Protein AF-A0A9P7JC46-F1 (afdb_monomer_lite)

Sequence (97 aa):
NPSDLQAFFQEAQKFHLNGIFELFWQDWVIIDPSCFFTPKTLHVLHKEFWDYDTKWLIFGVGESEMDFCFSVLQPVTGFWCFAEGIMKLKQVMGCCQ

Organism: NCBI:txid48587

Structure (mmCIF, N/CA/C/O backbone):
data_AF-A0A9P7JC46-F1
#
_entry.id   AF-A0A9P7JC46-F1
#
loop_
_atom_site.group_PDB
_atom_site.id
_atom_site.type_symbol
_atom_site.label_atom_id
_atom_site.label_alt_id
_atom_site.label_comp_id
_atom_site.label_asym_id
_atom_site.label_entity_id
_atom_site.label_seq_id
_atom_site.pdbx_PDB_ins_code
_atom_site.Cartn_x
_atom_site.Cartn_y
_atom_site.Cartn_z
_atom_site.occupancy
_atom_site.B_iso_or_equiv
_atom_site.auth_seq_id
_atom_site.auth_comp_id
_atom_site.auth_asym_id
_atom_site.auth_atom_id
_atom_site.pdbx_PDB_model_num
ATOM 1 N N . ASN A 1 1 ? -28.111 -9.541 -10.222 1.00 52.22 1 ASN A N 1
ATOM 2 C CA . ASN A 1 1 ? -27.707 -9.715 -11.632 1.00 52.22 1 ASN A CA 1
ATOM 3 C C . ASN A 1 1 ? -26.277 -9.196 -11.727 1.00 52.22 1 ASN A C 1
ATOM 5 O O . ASN A 1 1 ? -26.102 -8.035 -11.392 1.00 52.22 1 ASN A O 1
ATOM 9 N N . PRO A 1 2 ? -25.258 -10.012 -12.050 1.00 57.62 2 PRO A N 1
ATOM 10 C CA . PRO A 1 2 ? -23.854 -9.572 -12.036 1.00 57.62 2 PRO A CA 1
ATOM 11 C C . PRO A 1 2 ? -23.540 -8.408 -12.997 1.00 57.62 2 PRO A C 1
ATOM 13 O O . PRO A 1 2 ? -22.487 -7.798 -12.888 1.00 57.62 2 PRO A O 1
ATOM 16 N N . SER A 1 3 ? -24.464 -8.068 -13.900 1.00 69.00 3 SER A N 1
ATOM 17 C CA . SER A 1 3 ? -24.379 -6.908 -14.800 1.00 69.00 3 SER A CA 1
ATOM 18 C C . SER A 1 3 ? -25.004 -5.622 -14.242 1.00 69.00 3 SER A C 1
ATOM 20 O O . SER A 1 3 ? -24.982 -4.593 -14.913 1.00 69.00 3 SER A O 1
ATOM 22 N N . ASP A 1 4 ? -25.603 -5.665 -13.050 1.00 86.81 4 ASP A N 1
ATOM 23 C CA . ASP A 1 4 ? -26.199 -4.487 -12.419 1.00 86.81 4 ASP A CA 1
ATOM 24 C C . ASP A 1 4 ? -25.114 -3.669 -11.706 1.00 86.81 4 ASP A C 1
ATOM 26 O O . ASP A 1 4 ? -24.869 -3.809 -10.505 1.00 86.81 4 ASP A O 1
ATOM 30 N N . LEU A 1 5 ? -24.430 -2.831 -12.490 1.00 84.38 5 LEU A N 1
ATOM 31 C CA . LEU A 1 5 ? -23.368 -1.942 -12.014 1.00 84.38 5 LEU A CA 1
ATOM 32 C C . LEU A 1 5 ? -23.851 -0.999 -10.908 1.00 84.38 5 LEU A C 1
ATOM 34 O O . LEU A 1 5 ? -23.081 -0.664 -10.011 1.00 84.38 5 LEU A O 1
ATOM 38 N N . GLN A 1 6 ? -25.120 -0.587 -10.947 1.00 87.75 6 GLN A N 1
ATOM 39 C CA . GLN A 1 6 ? -25.679 0.313 -9.947 1.00 87.75 6 GLN A CA 1
ATOM 40 C C . GLN A 1 6 ? -25.831 -0.398 -8.602 1.00 87.75 6 GLN A C 1
ATOM 42 O O . GLN A 1 6 ? -25.404 0.142 -7.582 1.00 87.75 6 GLN A O 1
ATOM 47 N N . ALA A 1 7 ? -26.376 -1.617 -8.598 1.00 90.19 7 ALA A N 1
ATOM 48 C CA . ALA A 1 7 ? -26.463 -2.425 -7.386 1.00 90.19 7 ALA A CA 1
ATOM 49 C C . ALA A 1 7 ? -25.071 -2.759 -6.821 1.00 90.19 7 ALA A C 1
ATOM 51 O O . ALA A 1 7 ? -24.864 -2.668 -5.612 1.00 90.19 7 ALA A O 1
ATOM 52 N N . PHE A 1 8 ? -24.098 -3.080 -7.683 1.00 86.69 8 PHE A N 1
ATOM 53 C CA . PHE A 1 8 ? -22.715 -3.327 -7.262 1.00 86.69 8 PHE A CA 1
ATOM 54 C C . PHE A 1 8 ? -22.079 -2.095 -6.609 1.00 86.69 8 PHE A C 1
ATOM 56 O O . PHE A 1 8 ? -21.522 -2.195 -5.518 1.00 86.69 8 PHE A O 1
ATOM 63 N N . PHE A 1 9 ? -22.199 -0.925 -7.240 1.00 87.06 9 PHE A N 1
ATOM 64 C CA . PHE A 1 9 ? -21.637 0.318 -6.715 1.00 87.06 9 PHE A CA 1
ATOM 65 C C . PHE A 1 9 ? -22.284 0.721 -5.383 1.00 87.06 9 PHE A C 1
ATOM 67 O O . PHE A 1 9 ? -21.582 1.093 -4.446 1.00 87.06 9 PHE A O 1
ATOM 74 N N . GLN A 1 10 ? -23.610 0.584 -5.262 1.00 90.44 10 GLN A N 1
ATOM 75 C CA . GLN A 1 10 ? -24.325 0.834 -4.007 1.00 90.44 10 GLN A CA 1
ATOM 76 C C . GLN A 1 10 ? -23.870 -0.100 -2.881 1.00 90.44 10 GLN A C 1
ATOM 78 O O . GLN A 1 10 ? -23.756 0.337 -1.739 1.00 90.44 10 GLN A O 1
ATOM 83 N N . GLU A 1 11 ? -23.598 -1.371 -3.185 1.00 89.69 11 GLU A N 1
ATOM 84 C CA . GLU A 1 11 ? -23.074 -2.313 -2.196 1.00 89.69 11 GLU A CA 1
ATOM 85 C C . GLU A 1 11 ? -21.630 -1.966 -1.810 1.00 89.69 11 GLU A C 1
ATOM 87 O O . GLU A 1 11 ? -21.313 -1.907 -0.626 1.00 89.69 11 GLU A O 1
ATOM 92 N N . ALA A 1 12 ? -20.774 -1.653 -2.788 1.00 86.38 12 ALA A N 1
ATOM 93 C CA . ALA A 1 12 ? -19.378 -1.269 -2.578 1.00 86.38 12 ALA A CA 1
ATOM 94 C C . ALA A 1 12 ? -19.236 -0.006 -1.708 1.00 86.38 12 ALA A C 1
ATOM 96 O O . ALA A 1 12 ? -18.370 0.049 -0.833 1.00 86.38 12 ALA A O 1
ATOM 97 N N . GLN A 1 13 ? -20.126 0.975 -1.880 1.00 86.31 13 GLN A N 1
ATOM 98 C CA . GLN A 1 13 ? -20.147 2.189 -1.061 1.00 86.31 13 GLN A CA 1
ATOM 99 C C . GLN A 1 13 ? -20.389 1.916 0.427 1.00 86.31 13 GLN A C 1
ATOM 101 O O . GLN A 1 13 ? -19.854 2.644 1.260 1.00 86.31 13 GLN A O 1
ATOM 106 N N . LYS A 1 14 ? -21.130 0.857 0.786 1.00 86.12 14 LYS A N 1
ATOM 107 C CA . LYS A 1 14 ? -21.312 0.466 2.199 1.00 86.12 14 LYS A CA 1
ATOM 108 C C . LYS A 1 14 ? -19.995 0.067 2.868 1.00 86.12 14 LYS A C 1
ATOM 110 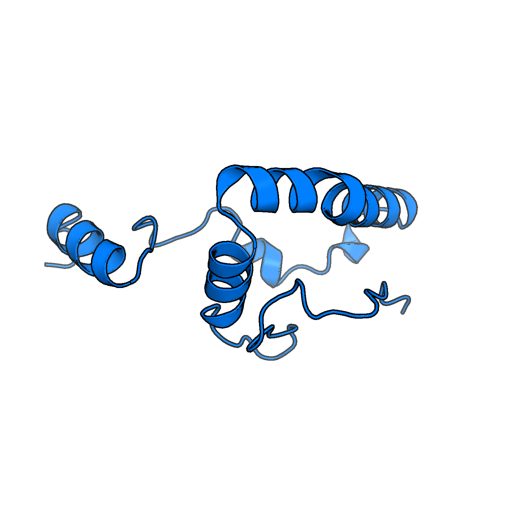O O . LYS A 1 14 ? -19.897 0.112 4.088 1.00 86.12 14 LYS A O 1
ATOM 115 N N . PHE A 1 15 ? -19.001 -0.313 2.067 1.00 79.06 15 PHE A N 1
ATOM 116 C CA . PHE A 1 15 ? -17.648 -0.658 2.493 1.00 79.06 15 PHE A CA 1
ATOM 117 C C . PHE A 1 15 ? -16.632 0.444 2.167 1.00 79.06 15 PHE A C 1
ATOM 119 O O . PHE A 1 15 ? -15.435 0.194 2.243 1.00 79.06 15 PHE A O 1
ATOM 126 N N . HIS A 1 16 ? -17.090 1.645 1.789 1.00 77.88 16 HIS A N 1
ATOM 127 C CA . HIS A 1 16 ? -16.233 2.768 1.392 1.00 77.88 16 HIS A CA 1
ATOM 128 C C . HIS A 1 16 ? -15.324 2.459 0.184 1.00 77.88 16 HIS A C 1
ATOM 130 O O . HIS A 1 16 ? -14.255 3.043 0.026 1.00 77.88 16 HIS A O 1
ATOM 136 N N . LEU A 1 17 ? -15.750 1.546 -0.697 1.00 81.19 17 LEU A N 1
ATOM 137 C CA . LEU A 1 17 ? -15.006 1.168 -1.898 1.00 81.19 17 LEU A CA 1
ATOM 138 C C . LEU A 1 17 ? -15.467 1.969 -3.122 1.00 81.19 17 LEU A C 1
ATOM 140 O O . LEU A 1 17 ? -16.647 2.272 -3.286 1.00 81.19 17 LEU A O 1
ATOM 144 N N . ASN A 1 18 ? -14.540 2.206 -4.054 1.00 80.50 18 ASN A N 1
ATOM 145 C CA . ASN A 1 18 ? -14.794 2.927 -5.310 1.00 80.50 18 ASN A CA 1
ATOM 146 C C . ASN A 1 18 ? -15.636 2.142 -6.337 1.00 80.50 18 ASN A C 1
ATOM 148 O O . ASN A 1 18 ? -15.859 2.632 -7.440 1.00 80.50 18 ASN A O 1
ATOM 152 N N . GLY A 1 19 ? -16.070 0.916 -6.018 1.00 82.94 19 GLY A N 1
ATOM 153 C CA . GLY A 1 19 ? -16.863 0.079 -6.923 1.00 82.94 19 GLY A CA 1
ATOM 154 C C . GLY A 1 19 ? -16.142 -0.287 -8.225 1.00 82.94 19 GLY A C 1
ATOM 155 O O . GLY A 1 19 ? -16.783 -0.443 -9.262 1.00 82.94 19 GLY A O 1
ATOM 156 N N . ILE A 1 20 ? -14.814 -0.426 -8.178 1.00 80.88 20 ILE A N 1
ATOM 157 C CA . ILE A 1 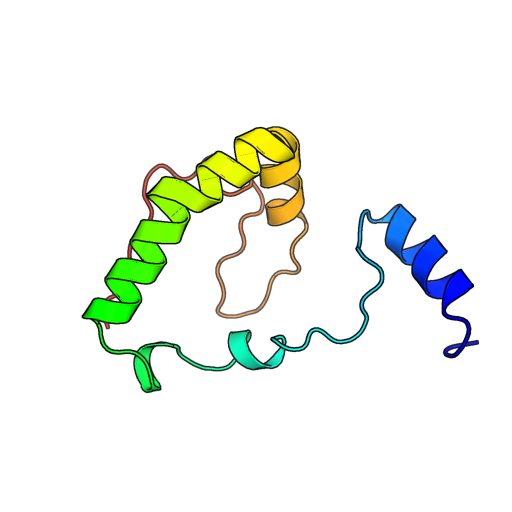20 ? -14.012 -0.991 -9.268 1.00 80.88 20 ILE A CA 1
ATOM 158 C C . ILE A 1 20 ? -13.809 -2.477 -8.969 1.00 80.88 20 ILE A C 1
ATOM 160 O O . ILE A 1 20 ? -13.263 -2.823 -7.924 1.00 80.88 20 ILE A O 1
ATOM 164 N N . PHE A 1 21 ? -14.279 -3.342 -9.869 1.00 78.62 21 PHE A N 1
ATOM 165 C CA . PHE A 1 21 ? -14.160 -4.797 -9.722 1.00 78.62 21 PHE A CA 1
ATOM 166 C C . PHE A 1 21 ? -12.773 -5.321 -10.123 1.00 78.62 21 PHE A C 1
ATOM 168 O O . PHE A 1 21 ? -12.257 -6.225 -9.477 1.00 78.62 21 PHE A O 1
ATOM 175 N N . GLU A 1 22 ? -12.164 -4.735 -11.155 1.00 78.62 22 GLU A N 1
ATOM 176 C CA . GLU A 1 22 ? -10.876 -5.164 -11.705 1.00 78.62 22 GLU A CA 1
ATOM 177 C C . GLU A 1 22 ? -9.954 -3.945 -11.813 1.00 78.62 22 GLU A C 1
ATOM 179 O O . GLU A 1 22 ? -10.238 -2.987 -12.539 1.00 78.62 22 GLU A O 1
ATOM 184 N N . LEU A 1 23 ? -8.886 -3.932 -11.015 1.00 77.62 23 LEU A N 1
ATOM 185 C CA . LEU A 1 23 ? -7.927 -2.827 -11.000 1.00 77.62 23 LEU A CA 1
ATOM 186 C C . LEU A 1 23 ? -6.934 -3.021 -12.145 1.00 77.62 23 LEU A C 1
ATOM 188 O O . LEU A 1 23 ? -6.368 -4.100 -12.287 1.00 77.62 23 LEU A O 1
ATOM 192 N N . PHE A 1 24 ? -6.635 -1.967 -12.912 1.00 77.44 24 PHE A N 1
ATOM 193 C CA . PHE A 1 24 ? -5.667 -2.081 -14.017 1.00 77.44 24 PHE A CA 1
ATOM 194 C C . PHE A 1 24 ? -4.258 -2.482 -13.539 1.00 77.44 24 PHE A C 1
ATOM 196 O O . PHE A 1 24 ? -3.450 -2.972 -14.322 1.00 77.44 24 PHE A O 1
ATOM 203 N N . TRP A 1 25 ? -3.958 -2.249 -12.258 1.00 73.69 25 TRP A N 1
ATOM 204 C CA . TRP A 1 25 ? -2.698 -2.586 -11.599 1.00 73.69 25 TRP A CA 1
ATOM 205 C C . TRP A 1 25 ? -2.792 -3.845 -10.726 1.00 73.69 25 TRP A C 1
ATOM 207 O O . TRP A 1 25 ? -1.878 -4.109 -9.951 1.00 73.69 25 TRP A O 1
ATOM 217 N N . GLN A 1 26 ? -3.877 -4.623 -10.802 1.00 76.00 26 GLN A N 1
ATOM 218 C CA . GLN A 1 26 ? -4.045 -5.823 -9.975 1.00 76.00 26 GLN A CA 1
ATOM 219 C C . GLN A 1 26 ? -2.885 -6.811 -10.154 1.00 76.00 26 GLN A C 1
ATOM 221 O O . GLN A 1 26 ? -2.384 -7.364 -9.176 1.00 76.00 26 GLN A O 1
ATOM 226 N N . ASP A 1 27 ? -2.398 -6.958 -11.385 1.00 78.19 27 ASP A N 1
ATOM 227 C CA . ASP A 1 27 ? -1.269 -7.836 -11.689 1.00 78.19 27 ASP A CA 1
ATOM 228 C C . ASP A 1 27 ? 0.066 -7.290 -11.172 1.00 78.19 27 ASP A C 1
ATOM 230 O O . ASP A 1 27 ? 0.992 -8.064 -10.951 1.00 78.19 27 ASP A O 1
ATOM 234 N N . TRP A 1 28 ? 0.181 -5.979 -10.920 1.00 74.44 28 TRP A N 1
ATOM 235 C CA . TRP A 1 28 ? 1.431 -5.374 -10.445 1.00 74.44 28 TRP A CA 1
ATOM 236 C C . TRP A 1 28 ? 1.838 -5.898 -9.076 1.00 74.44 28 TRP A C 1
ATOM 238 O O . TRP A 1 28 ? 3.028 -5.987 -8.800 1.00 74.44 28 TRP A O 1
ATOM 248 N N . VAL A 1 29 ? 0.866 -6.272 -8.238 1.00 66.62 29 VAL A N 1
ATOM 249 C CA . VAL A 1 29 ? 1.132 -6.855 -6.918 1.00 66.62 29 VAL A CA 1
ATOM 250 C C . VAL A 1 29 ? 1.942 -8.145 -7.058 1.00 66.62 29 VAL A C 1
ATOM 252 O O . VAL A 1 29 ? 2.779 -8.425 -6.218 1.00 66.62 29 VAL A O 1
ATOM 255 N N . ILE A 1 30 ? 1.756 -8.908 -8.136 1.00 69.00 30 ILE A N 1
ATOM 256 C CA . ILE A 1 30 ? 2.410 -10.208 -8.345 1.00 69.00 30 ILE A CA 1
ATOM 257 C C . ILE A 1 30 ? 3.812 -10.045 -8.964 1.00 69.00 30 ILE A C 1
ATOM 259 O O . ILE A 1 30 ? 4.618 -10.976 -8.938 1.00 69.00 30 ILE A O 1
ATOM 263 N N . ILE A 1 31 ? 4.128 -8.872 -9.516 1.00 77.94 31 ILE A N 1
ATOM 264 C CA . ILE A 1 31 ? 5.400 -8.625 -10.194 1.00 77.94 31 ILE A CA 1
ATOM 265 C C . ILE A 1 31 ? 6.379 -8.007 -9.199 1.00 77.94 31 ILE A C 1
ATOM 267 O O . ILE A 1 31 ? 6.083 -6.986 -8.588 1.00 77.94 31 ILE A O 1
ATOM 271 N N . ASP A 1 32 ? 7.576 -8.585 -9.080 1.00 81.94 32 ASP A N 1
ATOM 272 C CA . ASP A 1 32 ? 8.665 -7.970 -8.324 1.00 81.94 32 ASP A CA 1
ATOM 273 C C . ASP A 1 32 ? 9.172 -6.708 -9.056 1.00 81.94 32 ASP A C 1
ATOM 275 O O . ASP A 1 32 ? 9.767 -6.828 -10.136 1.00 81.94 32 ASP A O 1
ATOM 279 N N . PRO A 1 33 ? 8.993 -5.496 -8.484 1.00 83.62 33 PRO A N 1
ATOM 280 C CA . PRO A 1 33 ? 9.461 -4.249 -9.082 1.00 83.62 33 PRO A CA 1
ATOM 281 C C . PRO A 1 33 ? 10.968 -4.233 -9.366 1.00 83.62 33 PRO A C 1
ATOM 283 O O . PRO A 1 33 ? 11.417 -3.530 -10.274 1.00 83.62 33 PRO A O 1
ATOM 286 N N . SER A 1 34 ? 11.758 -5.023 -8.630 1.00 85.88 34 SER A N 1
ATOM 287 C CA . SER A 1 34 ? 13.205 -5.144 -8.829 1.00 85.88 34 SER A CA 1
ATOM 288 C C . SER A 1 34 ? 13.585 -5.769 -10.174 1.00 85.88 34 SER A C 1
ATOM 290 O O . SER A 1 34 ? 14.658 -5.481 -10.706 1.00 85.88 34 SER A O 1
ATOM 292 N N . CYS A 1 35 ? 12.689 -6.556 -10.779 1.00 86.75 35 CYS A N 1
ATOM 293 C CA . CYS A 1 35 ? 12.943 -7.215 -12.059 1.00 86.75 35 CYS A CA 1
ATOM 294 C C . CYS A 1 35 ? 12.985 -6.241 -13.248 1.00 86.75 35 CYS A C 1
ATOM 296 O O . CYS A 1 35 ? 13.512 -6.594 -14.303 1.00 86.75 35 CYS A O 1
ATOM 298 N N . PHE A 1 36 ? 12.429 -5.033 -13.111 1.00 87.25 36 PHE A N 1
ATOM 299 C CA . PHE A 1 36 ? 12.326 -4.071 -14.215 1.00 87.25 36 PHE A CA 1
ATOM 300 C C . PHE A 1 36 ? 12.683 -2.626 -13.840 1.00 87.25 36 PHE A C 1
ATOM 302 O O . PHE A 1 36 ? 12.968 -1.827 -14.735 1.00 87.25 36 PHE A O 1
ATOM 309 N N . PHE A 1 37 ? 12.743 -2.277 -12.552 1.00 87.94 37 PHE A N 1
ATOM 310 C CA . PHE A 1 37 ? 13.277 -0.994 -12.103 1.00 87.94 37 PHE A CA 1
ATOM 311 C C . PHE A 1 37 ? 14.712 -1.106 -11.597 1.00 87.94 37 PHE A C 1
ATOM 313 O O . PHE A 1 37 ? 15.093 -2.037 -10.896 1.00 87.94 37 PHE A O 1
ATOM 320 N N . THR A 1 38 ? 15.515 -0.082 -11.894 1.00 94.12 38 THR A N 1
ATOM 321 C CA . THR A 1 38 ? 16.844 0.034 -11.285 1.00 94.12 38 THR A CA 1
ATOM 322 C C . THR A 1 38 ? 16.724 0.328 -9.783 1.00 94.12 38 THR A C 1
ATOM 324 O O . THR A 1 38 ? 15.775 1.010 -9.377 1.00 94.12 38 THR A O 1
ATOM 327 N N . PRO A 1 39 ? 17.717 -0.051 -8.954 1.00 91.62 39 PRO A N 1
ATOM 328 C CA . PRO A 1 39 ? 17.727 0.298 -7.530 1.00 91.62 39 PRO A CA 1
ATOM 329 C C . PRO A 1 39 ? 17.577 1.802 -7.268 1.00 91.62 39 PRO A C 1
ATOM 331 O O . PRO A 1 39 ? 16.930 2.213 -6.309 1.00 91.62 39 PRO A O 1
ATOM 334 N N . LYS A 1 40 ? 18.127 2.647 -8.153 1.00 94.31 40 LYS A N 1
ATOM 335 C CA . LYS A 1 40 ? 17.976 4.104 -8.067 1.00 94.31 40 LYS A CA 1
ATOM 336 C C . LYS A 1 40 ? 16.523 4.532 -8.265 1.00 94.31 40 LYS A C 1
ATOM 338 O O . LYS A 1 40 ? 16.041 5.379 -7.521 1.00 94.31 40 LYS A O 1
ATOM 343 N N . THR A 1 41 ? 15.839 3.960 -9.252 1.00 93.19 41 THR A N 1
ATOM 344 C CA . THR A 1 41 ? 14.422 4.243 -9.506 1.00 93.19 41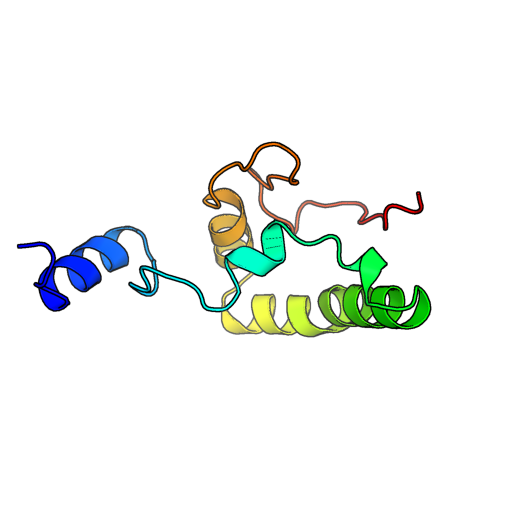 THR A CA 1
ATOM 345 C C . THR A 1 41 ? 13.569 3.811 -8.319 1.00 93.19 41 THR A C 1
ATOM 347 O O . THR A 1 41 ? 12.788 4.614 -7.823 1.00 93.19 41 THR A O 1
ATOM 350 N N . LEU A 1 42 ? 13.785 2.596 -7.804 1.00 89.94 42 LEU A N 1
ATOM 351 C CA . LEU A 1 42 ? 13.082 2.100 -6.618 1.00 89.94 42 LEU A CA 1
ATOM 352 C C . LEU A 1 42 ? 13.295 3.005 -5.402 1.00 89.94 42 LEU A C 1
ATOM 354 O O . LEU A 1 42 ? 12.337 3.348 -4.716 1.00 89.94 42 LEU A O 1
ATOM 358 N N . HIS A 1 43 ? 14.535 3.438 -5.162 1.00 89.94 43 HIS A N 1
ATOM 359 C CA . HIS A 1 43 ? 14.850 4.354 -4.069 1.00 89.94 43 HIS A CA 1
ATOM 360 C C . HIS A 1 43 ? 14.105 5.687 -4.194 1.00 89.94 43 HIS A C 1
ATOM 362 O O . HIS A 1 43 ? 13.558 6.175 -3.207 1.00 89.94 43 HIS A O 1
ATOM 368 N N . VAL A 1 44 ? 14.078 6.274 -5.396 1.00 92.81 44 VAL A N 1
ATOM 369 C CA . VAL A 1 44 ? 13.387 7.547 -5.639 1.00 92.81 44 VAL A CA 1
ATOM 370 C C . VAL A 1 44 ? 11.883 7.395 -5.437 1.00 92.81 44 VAL A C 1
ATOM 372 O O . VAL A 1 44 ? 11.324 8.188 -4.693 1.00 92.81 44 VAL A O 1
ATOM 375 N N . LEU A 1 45 ? 11.256 6.361 -6.007 1.00 91.25 45 LEU A N 1
ATOM 376 C CA . LEU A 1 45 ? 9.815 6.117 -5.860 1.00 91.25 45 LEU A CA 1
ATOM 377 C C . LEU A 1 45 ? 9.423 5.882 -4.397 1.00 91.25 45 LEU A C 1
ATOM 379 O O . LEU A 1 45 ? 8.470 6.474 -3.900 1.00 91.25 45 LEU A O 1
ATOM 383 N N . HIS A 1 46 ? 10.195 5.061 -3.679 1.00 88.56 46 HIS A N 1
ATOM 384 C CA . HIS A 1 46 ? 9.967 4.832 -2.255 1.00 88.56 46 HIS A CA 1
ATOM 385 C C . HIS A 1 46 ? 10.083 6.136 -1.459 1.00 88.56 46 HIS A C 1
ATOM 387 O O . HIS A 1 46 ? 9.261 6.416 -0.591 1.00 88.56 46 HIS A O 1
ATOM 393 N N . LYS A 1 47 ? 11.103 6.952 -1.746 1.00 91.56 47 LYS A N 1
ATOM 394 C CA . LYS A 1 47 ? 11.287 8.241 -1.079 1.00 91.56 47 LYS A CA 1
ATOM 395 C C . LYS A 1 47 ? 10.153 9.216 -1.399 1.00 91.56 47 LYS A C 1
ATOM 397 O O . LYS A 1 47 ? 9.663 9.871 -0.488 1.00 91.56 47 LYS A O 1
ATOM 402 N N . GLU A 1 48 ? 9.732 9.299 -2.657 1.00 94.19 48 GLU A N 1
ATOM 403 C CA . GLU A 1 48 ? 8.648 10.173 -3.113 1.00 94.19 48 GLU A CA 1
ATOM 404 C C . GLU A 1 48 ? 7.333 9.873 -2.383 1.00 94.19 48 GLU A C 1
ATOM 406 O O . GLU A 1 48 ? 6.719 10.788 -1.827 1.00 94.19 48 GLU A O 1
ATOM 411 N N . PHE A 1 49 ? 6.988 8.588 -2.257 1.00 91.62 49 PHE A N 1
ATOM 412 C CA . PHE A 1 49 ? 5.785 8.152 -1.554 1.00 91.62 49 PHE A CA 1
ATOM 413 C C . PHE A 1 49 ? 5.741 8.622 -0.090 1.00 91.62 49 PHE A C 1
ATOM 415 O O . PHE A 1 49 ? 4.723 9.134 0.383 1.00 91.62 49 PHE A O 1
ATOM 422 N N . TRP A 1 50 ? 6.845 8.472 0.647 1.00 90.75 50 TRP A N 1
ATOM 423 C CA . TRP A 1 50 ? 6.897 8.833 2.069 1.00 90.75 50 TRP A CA 1
ATOM 424 C C . TRP A 1 50 ? 7.094 10.333 2.303 1.00 90.75 50 TRP A C 1
ATOM 426 O O . TRP A 1 50 ? 6.472 10.908 3.198 1.00 90.75 50 TRP A O 1
ATOM 436 N N . ASP A 1 51 ? 7.941 10.987 1.507 1.00 92.00 51 ASP A N 1
ATOM 437 C CA . ASP A 1 51 ? 8.274 12.399 1.706 1.00 92.00 51 ASP A CA 1
ATOM 438 C C . ASP A 1 51 ? 7.164 13.336 1.220 1.00 92.00 51 ASP A C 1
ATOM 440 O O . ASP A 1 51 ? 7.034 14.443 1.764 1.00 92.00 51 ASP A O 1
ATOM 444 N N . TYR A 1 52 ? 6.375 12.915 0.226 1.00 92.31 52 TYR A N 1
ATOM 445 C CA . TYR A 1 52 ? 5.362 13.747 -0.418 1.00 92.31 52 TYR A CA 1
ATOM 446 C C . TYR A 1 52 ? 3.983 13.098 -0.400 1.00 92.31 52 TYR A C 1
ATOM 448 O O . TYR A 1 52 ? 3.117 13.615 0.303 1.00 92.31 52 TYR A O 1
ATOM 456 N N . ASP A 1 53 ? 3.766 11.983 -1.099 1.00 94.00 53 ASP A N 1
ATOM 457 C CA . ASP A 1 53 ? 2.406 11.463 -1.334 1.00 94.00 53 ASP A CA 1
ATOM 458 C C . ASP A 1 53 ? 1.656 11.186 -0.033 1.00 94.00 53 ASP A C 1
ATOM 460 O O . ASP A 1 53 ? 0.500 11.570 0.126 1.00 94.00 53 ASP A O 1
ATOM 464 N N . THR A 1 54 ? 2.350 10.623 0.954 1.00 92.31 54 THR A N 1
ATOM 465 C CA . THR A 1 54 ? 1.806 10.384 2.291 1.00 92.31 54 THR A CA 1
ATOM 466 C C . THR A 1 54 ? 1.302 11.672 2.942 1.00 92.31 54 THR A C 1
ATOM 468 O O . THR A 1 54 ? 0.210 11.699 3.500 1.00 92.31 54 THR A O 1
ATOM 471 N N . LYS A 1 55 ? 2.041 12.780 2.822 1.00 93.06 55 LYS A N 1
ATOM 472 C CA . LYS A 1 55 ? 1.610 14.078 3.368 1.00 93.06 55 LYS A CA 1
ATOM 473 C C . LYS A 1 55 ? 0.385 14.618 2.640 1.00 93.06 55 LYS A C 1
ATOM 475 O O . LYS A 1 55 ? -0.488 15.198 3.279 1.00 93.06 55 LYS A O 1
ATOM 480 N N . TRP A 1 56 ? 0.319 14.433 1.323 1.00 94.94 56 TRP A N 1
ATOM 481 C CA . TRP A 1 56 ? -0.836 14.840 0.524 1.00 94.94 56 TRP A CA 1
ATOM 482 C C . TRP A 1 56 ? -2.074 14.020 0.879 1.00 94.94 56 TRP A C 1
ATOM 484 O O . TRP A 1 56 ? -3.153 14.589 1.027 1.00 94.94 56 TRP A O 1
ATOM 494 N N . LEU A 1 57 ? -1.914 12.712 1.085 1.00 92.44 57 LEU A N 1
ATOM 495 C CA . LEU A 1 57 ? -2.981 11.830 1.546 1.00 92.44 57 LEU A CA 1
ATOM 496 C C . LEU A 1 57 ? -3.475 12.247 2.932 1.00 92.44 57 LEU A C 1
ATOM 498 O O . LEU A 1 57 ? -4.666 12.492 3.093 1.00 92.44 57 LEU A O 1
ATOM 502 N N . ILE A 1 58 ? -2.578 12.448 3.902 1.00 93.06 58 ILE A N 1
ATOM 503 C CA . ILE A 1 58 ? -2.956 12.935 5.239 1.00 93.06 58 ILE A CA 1
ATOM 504 C C . ILE A 1 58 ? -3.701 14.271 5.143 1.00 93.06 58 ILE A C 1
ATOM 506 O O . ILE A 1 58 ? -4.699 14.465 5.829 1.00 93.06 58 ILE A O 1
ATOM 510 N N . P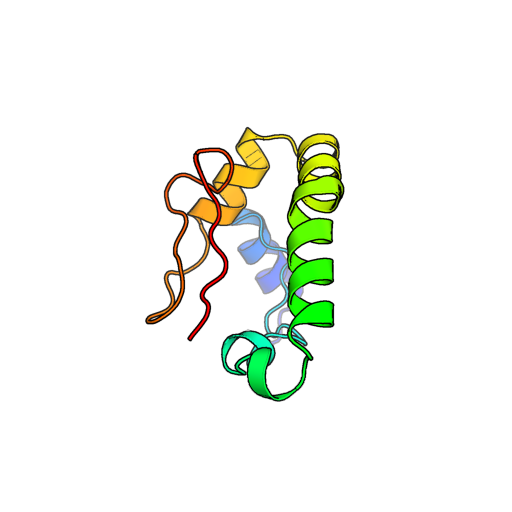HE A 1 59 ? -3.252 15.192 4.287 1.00 95.75 59 PHE A N 1
ATOM 511 C CA . PHE A 1 59 ? -3.926 16.476 4.102 1.00 95.75 59 PHE A CA 1
ATOM 512 C C . PHE A 1 59 ? -5.316 16.334 3.462 1.00 95.75 59 PHE A C 1
ATOM 514 O O . PHE A 1 59 ? -6.237 17.055 3.837 1.00 95.75 59 PHE A O 1
ATOM 521 N N . GLY A 1 60 ? -5.469 15.426 2.496 1.00 94.38 60 GLY A N 1
ATOM 522 C CA . GLY A 1 60 ? -6.711 15.239 1.749 1.00 94.38 60 GLY A CA 1
ATOM 523 C C . GLY A 1 60 ? -7.776 14.432 2.491 1.00 94.38 60 GLY A C 1
ATOM 524 O O . GLY A 1 60 ? -8.946 14.805 2.450 1.00 94.38 60 GLY A O 1
ATOM 525 N N . VAL A 1 61 ? -7.386 13.337 3.151 1.00 90.81 61 VAL A N 1
ATOM 526 C CA . VAL A 1 61 ? -8.319 12.393 3.798 1.00 90.81 61 VAL A CA 1
ATOM 527 C C . VAL A 1 61 ? -8.210 12.355 5.323 1.00 90.81 61 VAL A C 1
ATOM 529 O O . VAL A 1 61 ? -9.157 11.950 5.991 1.00 90.81 61 VAL A O 1
ATOM 532 N N . GLY A 1 62 ? -7.103 12.828 5.897 1.00 93.75 62 GLY A N 1
ATOM 533 C CA . GLY A 1 62 ? -6.831 12.741 7.331 1.00 93.75 62 GLY A CA 1
ATOM 534 C C . GLY A 1 62 ? -6.123 11.446 7.735 1.00 93.75 62 GLY A C 1
ATOM 535 O O . GLY A 1 62 ? -6.242 10.407 7.090 1.00 93.75 62 GLY A O 1
ATOM 536 N N . GLU A 1 63 ? -5.382 11.511 8.841 1.00 93.62 63 GLU A N 1
ATOM 537 C CA . GLU A 1 63 ? -4.574 10.396 9.356 1.00 93.62 63 GLU A CA 1
ATOM 538 C C . GLU A 1 63 ? -5.426 9.166 9.711 1.00 93.62 63 GLU A C 1
ATOM 540 O O . GLU A 1 63 ? -5.095 8.047 9.329 1.00 93.62 63 GLU A O 1
ATOM 545 N N . SER A 1 64 ? -6.566 9.374 10.382 1.00 92.56 64 SER A N 1
ATOM 546 C CA . SER A 1 64 ? -7.445 8.283 10.819 1.00 92.56 64 SER A CA 1
ATOM 547 C C . SER A 1 64 ? -8.081 7.525 9.657 1.00 92.56 64 SER A C 1
ATOM 549 O O . SER A 1 64 ? -8.194 6.305 9.714 1.00 92.56 64 SER A O 1
ATOM 551 N N . GLU A 1 65 ? -8.497 8.243 8.611 1.00 91.00 65 GLU A N 1
ATOM 552 C CA . GLU A 1 65 ? -9.081 7.636 7.412 1.00 91.00 65 GLU A CA 1
ATOM 553 C C . GLU A 1 65 ? -8.012 6.888 6.615 1.00 91.00 65 GLU A C 1
ATOM 555 O O . GLU A 1 65 ? -8.253 5.786 6.129 1.00 91.00 65 GLU A O 1
ATOM 560 N N . MET A 1 66 ? -6.805 7.453 6.529 1.00 90.94 66 MET A N 1
ATOM 561 C CA . MET A 1 66 ? -5.671 6.805 5.880 1.00 90.94 66 MET A CA 1
ATOM 562 C C . MET A 1 66 ? -5.323 5.484 6.572 1.00 90.94 66 MET A C 1
ATOM 564 O O . MET A 1 66 ? -5.272 4.445 5.916 1.00 90.94 66 MET A O 1
ATOM 568 N N . ASP A 1 67 ? -5.154 5.488 7.894 1.00 93.06 67 ASP A N 1
ATOM 569 C CA . ASP A 1 67 ? -4.887 4.265 8.655 1.00 93.06 67 ASP A CA 1
ATOM 570 C C . ASP A 1 67 ? -6.030 3.251 8.540 1.00 93.06 67 ASP A C 1
ATOM 572 O O . ASP A 1 67 ? -5.771 2.058 8.361 1.00 93.06 67 ASP A O 1
ATOM 576 N N . PHE A 1 68 ? -7.286 3.710 8.566 1.00 90.50 68 PHE A N 1
ATOM 577 C CA . PHE A 1 68 ? -8.445 2.852 8.338 1.00 90.50 68 PHE A CA 1
ATOM 578 C C . PHE A 1 68 ? -8.381 2.173 6.965 1.00 90.50 68 PHE A C 1
ATOM 580 O O . PHE A 1 68 ? -8.460 0.945 6.902 1.00 90.50 68 PHE A O 1
ATOM 587 N N . CYS A 1 69 ? -8.145 2.931 5.889 1.00 87.88 69 CYS A N 1
ATOM 588 C CA . CYS A 1 69 ? -8.034 2.401 4.528 1.00 87.88 69 CYS A CA 1
ATOM 589 C C . CYS A 1 69 ? -6.964 1.305 4.418 1.00 87.88 69 CYS A C 1
ATOM 591 O O . CYS A 1 69 ? -7.209 0.270 3.801 1.00 87.88 69 CYS A O 1
ATOM 593 N N . PHE A 1 70 ? -5.798 1.495 5.044 1.00 87.62 70 PHE A N 1
ATOM 594 C CA . PHE A 1 70 ? -4.738 0.481 5.055 1.00 87.62 70 PHE A CA 1
ATOM 595 C C . PHE A 1 70 ? -5.061 -0.720 5.960 1.00 87.62 70 PHE A C 1
ATOM 597 O O . PHE A 1 70 ? -4.643 -1.836 5.649 1.00 87.62 70 PHE A O 1
ATOM 604 N N . SER A 1 71 ? -5.833 -0.520 7.034 1.00 89.31 71 SER A N 1
ATOM 605 C CA . SER A 1 71 ? -6.252 -1.594 7.948 1.00 89.31 71 SER A CA 1
ATOM 606 C C . SER A 1 71 ? -7.272 -2.559 7.352 1.00 89.31 71 SER A C 1
ATOM 608 O O . SER A 1 71 ? -7.291 -3.732 7.722 1.00 89.31 71 SER A O 1
ATOM 610 N N . VAL A 1 72 ? -8.102 -2.082 6.419 1.00 85.94 72 VAL A N 1
ATOM 611 C CA . VAL A 1 72 ? -9.145 -2.889 5.768 1.00 85.94 72 VAL A CA 1
ATOM 612 C C . VAL A 1 72 ? -8.668 -3.577 4.490 1.00 85.94 72 VAL A C 1
ATOM 614 O O . VAL A 1 72 ? -9.432 -4.333 3.885 1.00 85.94 72 VAL A O 1
ATOM 617 N N . LEU A 1 73 ? -7.417 -3.346 4.069 1.00 82.94 73 LEU A N 1
ATOM 618 C CA . LEU A 1 73 ? -6.829 -4.065 2.941 1.00 82.94 73 LEU A CA 1
ATOM 619 C C . LEU A 1 73 ? -6.846 -5.569 3.220 1.00 82.94 73 LEU A C 1
ATOM 621 O O . LEU A 1 73 ? -6.486 -6.029 4.304 1.00 82.94 73 LEU A O 1
ATOM 625 N N . GLN A 1 74 ? -7.259 -6.344 2.218 1.00 79.25 74 GLN A N 1
ATOM 626 C CA . GLN A 1 74 ? -7.282 -7.795 2.334 1.00 79.25 74 GLN A CA 1
ATOM 627 C C . GLN A 1 74 ? -5.858 -8.316 2.580 1.00 79.25 74 GLN A C 1
ATOM 629 O O . GLN A 1 74 ? -4.958 -7.991 1.802 1.00 79.25 74 GLN A O 1
ATOM 634 N N . PRO A 1 75 ? -5.628 -9.136 3.621 1.00 80.12 75 PRO A N 1
ATOM 635 C CA . PRO A 1 75 ? -4.326 -9.747 3.833 1.00 80.12 75 PRO A CA 1
ATOM 636 C C . PRO A 1 75 ? -3.975 -10.663 2.656 1.00 80.12 75 PRO A C 1
ATOM 638 O O . PRO A 1 75 ? -4.644 -11.671 2.425 1.00 80.12 75 PRO A O 1
ATOM 641 N N . VAL A 1 76 ? -2.913 -10.330 1.922 1.00 77.56 76 VAL A N 1
ATOM 642 C CA . VAL A 1 76 ? -2.386 -11.165 0.835 1.00 77.56 76 VAL A CA 1
ATOM 643 C C . VAL A 1 76 ? -1.142 -11.893 1.332 1.00 77.56 76 VAL A C 1
ATOM 645 O O . VAL A 1 76 ? -0.219 -11.281 1.870 1.00 77.56 76 VAL A O 1
ATOM 648 N N . THR A 1 77 ? -1.103 -13.217 1.168 1.00 76.06 77 THR A N 1
ATOM 649 C CA . THR A 1 77 ? 0.064 -14.024 1.545 1.00 76.06 77 THR A CA 1
ATOM 650 C C . THR A 1 77 ? 1.317 -13.518 0.828 1.00 76.06 77 THR A C 1
ATOM 652 O O . THR A 1 77 ? 1.324 -13.398 -0.392 1.00 76.06 77 THR A O 1
ATOM 655 N N . GLY A 1 78 ? 2.379 -13.236 1.588 1.00 74.25 78 GLY A N 1
ATOM 656 C CA . GLY A 1 78 ? 3.639 -12.705 1.053 1.00 74.25 78 GLY A CA 1
ATOM 657 C C . GLY A 1 78 ? 3.733 -11.176 1.012 1.00 74.25 78 GLY A C 1
ATOM 658 O O . GLY A 1 78 ? 4.805 -10.662 0.713 1.00 74.25 78 GLY A O 1
ATOM 659 N N . PHE A 1 79 ? 2.667 -10.452 1.371 1.00 74.56 79 PHE A N 1
ATOM 660 C CA . PHE A 1 79 ? 2.656 -8.988 1.439 1.00 74.56 79 PHE A CA 1
ATOM 661 C C . PHE A 1 79 ? 2.484 -8.490 2.871 1.00 74.56 79 PHE A C 1
ATOM 663 O O . PHE A 1 79 ? 1.952 -9.179 3.744 1.00 74.56 79 PHE A O 1
ATOM 670 N N . TRP A 1 80 ? 2.939 -7.261 3.107 1.00 76.19 80 TRP A N 1
ATOM 671 C CA . TRP A 1 80 ? 2.748 -6.584 4.381 1.00 76.19 80 TRP A CA 1
ATOM 672 C C . TRP A 1 80 ? 1.282 -6.183 4.546 1.00 76.19 80 TRP A C 1
ATOM 674 O O . TRP A 1 80 ? 0.710 -5.516 3.687 1.00 76.19 80 TRP A O 1
ATOM 684 N N . CYS A 1 81 ? 0.689 -6.580 5.669 1.00 82.31 81 CYS A N 1
ATOM 685 C CA . CYS A 1 81 ? -0.635 -6.139 6.088 1.00 82.31 81 CYS A CA 1
ATOM 686 C C . CYS A 1 81 ? -0.479 -5.116 7.215 1.00 82.31 81 CYS A C 1
ATOM 688 O O . CYS A 1 81 ? 0.195 -5.384 8.211 1.00 82.31 81 CYS A O 1
ATOM 690 N N . PHE A 1 82 ? -1.135 -3.967 7.082 1.00 87.12 82 PHE A N 1
ATOM 691 C CA . PHE A 1 82 ? -1.057 -2.869 8.043 1.00 87.12 82 PHE A CA 1
ATOM 692 C C . PHE A 1 82 ? -2.357 -2.781 8.838 1.00 87.12 82 PHE A C 1
ATOM 694 O O . PHE A 1 82 ? -3.100 -1.817 8.720 1.00 87.12 82 PHE A O 1
ATOM 701 N N . ALA A 1 83 ? -2.640 -3.803 9.651 1.00 87.12 83 ALA A N 1
ATOM 702 C CA . ALA A 1 83 ? -3.893 -3.899 10.414 1.00 87.12 83 ALA A CA 1
ATOM 703 C C . ALA A 1 83 ? -4.119 -2.719 11.378 1.00 87.12 83 ALA A C 1
ATOM 705 O O . ALA A 1 83 ? -5.246 -2.434 11.766 1.00 87.12 83 ALA A O 1
ATOM 706 N N . GLU A 1 84 ? -3.050 -2.026 11.763 1.00 88.88 84 GLU A N 1
ATOM 707 C CA . GLU A 1 84 ? -3.115 -0.816 12.578 1.00 88.88 84 GLU A CA 1
ATOM 708 C C . GLU A 1 84 ? -2.915 0.480 11.778 1.00 88.88 84 GLU A C 1
ATOM 710 O O . GLU A 1 84 ? -2.755 1.539 12.380 1.00 88.88 84 GLU A O 1
ATOM 715 N N . GLY A 1 85 ? -2.905 0.399 10.448 1.00 90.88 85 GLY A N 1
ATOM 716 C CA . GLY A 1 85 ? -2.541 1.497 9.567 1.00 90.88 85 GLY A CA 1
ATOM 717 C C . GLY A 1 85 ? -1.030 1.659 9.382 1.00 90.88 85 GLY A C 1
ATOM 718 O O . GLY A 1 85 ? -0.216 0.920 9.948 1.00 90.88 85 GLY A O 1
ATOM 719 N N . ILE A 1 86 ? -0.651 2.612 8.535 1.00 90.25 86 ILE A N 1
ATOM 720 C CA . ILE A 1 86 ? 0.745 2.862 8.150 1.00 90.25 86 ILE A CA 1
ATOM 721 C C . ILE A 1 86 ? 1.371 4.026 8.922 1.00 90.25 86 ILE A C 1
ATOM 723 O O . ILE A 1 86 ? 2.595 4.135 8.962 1.00 90.25 86 ILE A O 1
ATOM 727 N N . MET A 1 87 ? 0.575 4.868 9.586 1.00 90.25 87 MET A N 1
ATOM 728 C CA . MET A 1 87 ? 1.081 6.020 10.346 1.00 90.25 87 MET A CA 1
ATOM 729 C C . MET A 1 87 ? 1.734 5.612 11.664 1.00 90.25 87 MET A C 1
ATOM 731 O O . MET A 1 87 ? 2.602 6.309 12.187 1.00 90.25 87 MET A O 1
ATOM 735 N N . LYS A 1 88 ? 1.411 4.418 12.167 1.00 86.25 88 LYS A N 1
ATOM 736 C CA . LYS A 1 88 ? 2.052 3.845 13.358 1.00 86.25 88 LYS A CA 1
ATOM 737 C C . LYS A 1 88 ? 3.437 3.248 13.095 1.00 86.25 88 LYS A C 1
ATOM 739 O O . LYS A 1 88 ? 4.104 2.803 14.036 1.00 86.25 88 LYS A O 1
ATOM 744 N N . LEU A 1 89 ? 3.884 3.206 11.838 1.00 87.00 89 LEU A N 1
ATOM 745 C CA . LEU A 1 89 ? 5.198 2.677 11.486 1.00 87.00 89 LEU A CA 1
ATOM 746 C C . LEU A 1 89 ? 6.297 3.593 12.034 1.00 87.00 89 LEU A C 1
ATOM 748 O O . LEU A 1 89 ? 6.435 4.747 11.646 1.00 87.00 89 LEU A O 1
ATOM 752 N N . LYS A 1 90 ? 7.135 3.051 12.923 1.00 79.38 90 LYS A N 1
ATOM 753 C CA . LYS A 1 90 ? 8.308 3.770 13.454 1.00 79.38 90 LYS A CA 1
ATOM 754 C C . LYS A 1 90 ? 9.462 3.839 12.456 1.00 79.38 90 LYS A C 1
ATOM 756 O O . LYS A 1 90 ? 10.318 4.710 12.566 1.00 79.38 90 LYS A O 1
ATOM 761 N N . GLN A 1 91 ? 9.512 2.887 11.529 1.00 79.44 91 GLN A N 1
ATOM 762 C CA . GLN A 1 91 ? 10.539 2.793 10.507 1.00 79.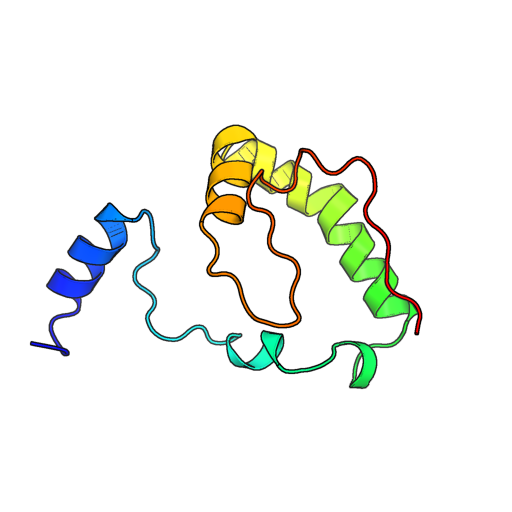44 91 GLN A CA 1
ATOM 763 C C . GLN A 1 91 ? 9.978 2.055 9.297 1.00 79.44 91 GLN A C 1
ATOM 765 O O . GLN A 1 91 ? 9.287 1.048 9.446 1.00 79.44 91 GLN A O 1
ATOM 770 N N . VAL A 1 92 ? 10.329 2.537 8.109 1.00 73.75 92 VAL A N 1
ATOM 771 C CA . VAL A 1 92 ? 10.043 1.862 6.846 1.00 73.75 92 VAL A CA 1
ATOM 772 C C . VAL A 1 92 ? 11.379 1.460 6.244 1.00 73.75 92 VAL A C 1
ATOM 774 O O . VAL A 1 92 ? 12.241 2.308 6.013 1.00 73.75 92 VAL A O 1
ATOM 777 N N . MET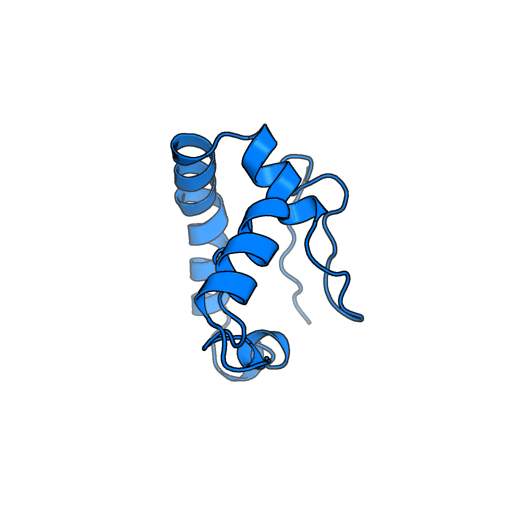 A 1 93 ? 11.596 0.157 6.078 1.00 64.31 93 MET A N 1
ATOM 778 C CA . MET A 1 93 ? 12.837 -0.379 5.525 1.00 64.31 93 MET A CA 1
ATOM 779 C C . MET A 1 93 ? 12.603 -0.815 4.083 1.00 64.31 93 MET A C 1
ATOM 781 O O . MET A 1 93 ? 11.623 -1.496 3.795 1.00 64.31 93 MET A O 1
ATOM 785 N N . GLY A 1 94 ? 13.526 -0.462 3.189 1.00 57.09 94 GLY A N 1
ATOM 786 C CA . GLY A 1 94 ? 13.616 -1.125 1.893 1.00 57.09 94 GLY A CA 1
ATOM 787 C C . GLY A 1 94 ? 14.213 -2.518 2.086 1.00 57.09 94 GLY A C 1
ATOM 788 O O . GLY A 1 94 ? 15.244 -2.654 2.744 1.00 57.09 94 GLY A O 1
ATOM 789 N N . CYS A 1 95 ? 13.585 -3.555 1.535 1.00 51.56 95 CYS A N 1
ATOM 790 C CA . CYS A 1 95 ? 14.247 -4.850 1.407 1.00 51.56 95 CYS A CA 1
ATOM 791 C C . CYS A 1 95 ? 15.337 -4.729 0.334 1.00 51.56 95 CYS A C 1
ATOM 793 O O . CYS A 1 95 ? 15.030 -4.599 -0.847 1.00 51.56 95 CYS A O 1
ATOM 795 N N . CYS A 1 96 ? 16.605 -4.777 0.742 1.00 36.12 96 CYS A N 1
ATOM 796 C CA . CYS A 1 96 ? 17.676 -5.217 -0.145 1.00 36.12 96 CYS A CA 1
ATOM 797 C C . CYS A 1 96 ? 17.731 -6.745 -0.042 1.00 36.12 96 CYS A C 1
ATOM 799 O O . CYS A 1 96 ? 17.973 -7.258 1.053 1.00 36.12 96 CYS A O 1
ATOM 801 N N . GLN A 1 97 ? 17.466 -7.453 -1.140 1.00 37.09 97 GLN A N 1
ATOM 802 C CA . GLN A 1 97 ? 17.909 -8.841 -1.293 1.00 37.09 97 GLN A CA 1
ATOM 803 C C . GLN A 1 97 ? 19.361 -8.870 -1.762 1.00 37.09 97 GLN A C 1
ATOM 805 O O . GLN A 1 97 ? 19.733 -7.989 -2.571 1.00 37.09 97 GLN A O 1
#

Foldseek 3Di:
DVPPLVVQCVVCVVVPHNSDPDDPCPCVVVDDPVVPDDPVRVVVVVCCCVVPVVVVCCVPPNPVVQQVVQLPPDDDPPDDRSVRGDVPDPDDDDDDD

Radius of gyration: 16.18 Å; chains: 1; bounding box: 46×30×28 Å

Secondary structure (DSSP, 8-state):
-TT-HHHHHHHHHTTT----SS-TTGGGGGS-GGGTS-HHHHHHHHHHIIIIIHHHHHHHH-HHHHHHHHHTSPPPTTS---TT-STT-S-------

pLDDT: mean 83.19, std 11.52, range [36.12, 95.75]

InterPro domains:
  IPR041078 Plavaka transposase [PF18759] (8-57)